Protein AF-A0A7G2JXF7-F1 (afdb_monomer)

Radius of gyration: 20.59 Å; Cα contacts (8 Å, |Δi|>4): 87; chains: 1; bounding box: 52×28×58 Å

Organism: NCBI:txid456482

Secondary structure (DSSP, 8-state):
-GGGGG-HHHHHHH---TTT-PPPPHHHHHHHHHHTTTTHHHHHHHHHHHHHHHHHHHHH--TTSTTHHHHHHHHHHHHH-SSPPPTT--GGGG-HHHHTSS-TTTTTHHHHHHHHHHHHHHHHHHH-TT-HHHHHHHHHH-

pLDDT: mean 94.66, std 2.35, range [85.12, 98.25]

Mean predicted aligned error: 3.9 Å

Solvent-accessible surface area (backbone atoms only — not comparable to full-atom values): 8600 Å² total; per-residue (Å²): 119,73,67,51,80,74,34,70,74,49,42,62,72,77,48,47,41,94,87,78,58,48,64,77,53,67,69,58,52,53,53,51,63,70,48,68,64,66,63,46,68,60,54,51,37,50,53,48,43,50,22,54,36,39,40,52,47,72,73,66,72,56,92,87,49,80,64,49,70,62,52,47,45,50,60,40,40,77,73,50,51,88,72,81,79,65,89,85,66,62,66,76,84,70,43,46,51,51,78,75,61,80,30,56,68,40,60,50,49,58,65,56,49,49,55,55,50,50,59,65,44,48,57,31,73,74,69,39,87,80,34,66,67,61,52,48,50,49,68,77,77,108

InterPro domains:
  IPR001567 Peptidase M3A/M3B catalytic domain [PF01432] (1-142)
  IPR024077 Neurolysin/Thimet oligopeptidase, domain 2 [G3DSA:1.10.1370.10] (1-142)
  IPR045090 Peptidase M3A/M3B [PTHR11804] (1-140)

Structure (mmCIF, N/CA/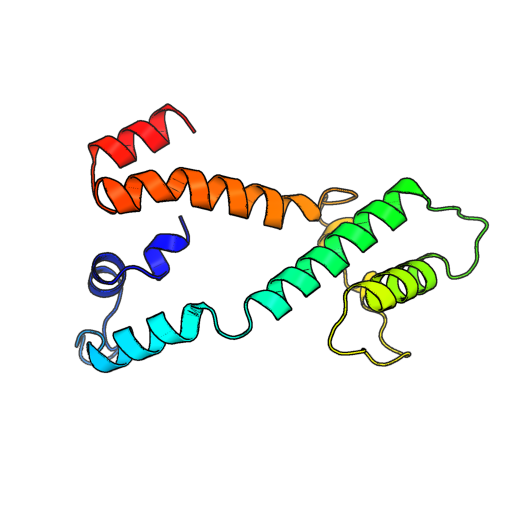C/O backbone):
data_AF-A0A7G2JXF7-F1
#
_entry.id   AF-A0A7G2JXF7-F1
#
loop_
_atom_site.group_PDB
_atom_site.id
_atom_site.type_symbol
_atom_site.label_atom_id
_atom_site.label_alt_id
_atom_site.label_comp_id
_atom_site.label_asym_id
_atom_site.label_entity_id
_atom_site.label_seq_id
_atom_site.pdbx_PDB_ins_code
_atom_site.Cartn_x
_atom_site.Cartn_y
_atom_site.Cartn_z
_atom_site.occupancy
_atom_site.B_iso_or_equiv
_atom_site.auth_seq_id
_atom_site.auth_comp_id
_atom_site.auth_asym_id
_atom_site.auth_atom_id
_atom_site.pdbx_PDB_model_num
ATOM 1 N N . MET A 1 1 ? -11.492 0.425 3.872 1.00 87.81 1 MET A N 1
ATOM 2 C CA . MET A 1 1 ? -11.892 -0.335 5.081 1.00 87.81 1 MET A CA 1
ATOM 3 C C . MET A 1 1 ? -10.791 -0.442 6.133 1.00 87.81 1 MET A C 1
ATOM 5 O O . MET A 1 1 ? -11.127 -0.506 7.304 1.00 87.81 1 MET A O 1
ATOM 9 N N . GLU A 1 2 ? -9.500 -0.427 5.778 1.00 92.31 2 GLU A N 1
ATOM 10 C CA . GLU A 1 2 ? -8.408 -0.535 6.771 1.00 92.31 2 GLU A CA 1
ATOM 11 C C . GLU A 1 2 ? -8.377 0.598 7.811 1.00 92.31 2 GLU A C 1
ATOM 13 O O . GLU A 1 2 ? -7.864 0.400 8.909 1.00 92.31 2 GLU A O 1
ATOM 18 N N . ASN A 1 3 ? -8.964 1.763 7.514 1.00 92.25 3 ASN A N 1
ATOM 19 C CA . ASN A 1 3 ? -9.011 2.879 8.459 1.00 92.25 3 ASN A CA 1
ATOM 20 C C . ASN A 1 3 ? -9.745 2.548 9.771 1.00 92.25 3 ASN A C 1
ATOM 22 O O . ASN A 1 3 ? -9.308 3.017 10.815 1.00 92.25 3 ASN A O 1
ATOM 26 N N . TRP A 1 4 ? -10.742 1.649 9.766 1.00 94.00 4 TRP A N 1
ATOM 27 C CA . TRP A 1 4 ? -11.413 1.194 10.997 1.00 94.00 4 TRP A CA 1
ATOM 28 C C . TRP A 1 4 ? -10.455 0.509 11.980 1.00 94.00 4 TRP A C 1
ATOM 30 O O . TRP A 1 4 ? -10.692 0.533 13.182 1.00 94.00 4 TRP A O 1
ATOM 40 N N . CYS A 1 5 ? -9.341 -0.059 11.510 1.00 91.94 5 CYS A N 1
ATOM 41 C CA . CYS A 1 5 ? -8.315 -0.631 12.386 1.00 91.94 5 CYS A CA 1
ATOM 42 C C . CYS A 1 5 ? -7.536 0.435 13.181 1.00 91.94 5 CYS A C 1
ATOM 44 O O . CYS A 1 5 ? -6.681 0.082 13.992 1.00 91.94 5 CYS A O 1
ATOM 46 N N . TRP A 1 6 ? -7.802 1.721 12.943 1.00 92.25 6 TRP A N 1
ATOM 47 C CA . TRP A 1 6 ? -7.151 2.856 13.593 1.00 92.25 6 TRP A CA 1
ATOM 48 C C . TRP A 1 6 ? -8.123 3.752 14.366 1.00 92.25 6 TRP A C 1
ATOM 50 O O . TRP A 1 6 ? -7.687 4.763 14.908 1.00 92.25 6 TRP A O 1
ATOM 60 N N . GLU A 1 7 ? -9.401 3.385 14.451 1.00 93.81 7 GLU A N 1
ATOM 61 C CA . GLU A 1 7 ? -10.411 4.165 15.167 1.00 93.81 7 GLU A CA 1
ATOM 62 C C . GLU A 1 7 ? -10.614 3.655 16.593 1.00 93.81 7 GLU A C 1
ATOM 64 O O . GLU A 1 7 ? -10.678 2.444 16.824 1.00 93.81 7 GLU A O 1
ATOM 69 N N . GLU A 1 8 ? -10.743 4.569 17.559 1.00 93.19 8 GLU A N 1
ATOM 70 C CA . GLU A 1 8 ? -10.916 4.213 18.975 1.00 93.19 8 GLU A CA 1
ATOM 71 C C . GLU A 1 8 ? -12.190 3.385 19.187 1.00 93.19 8 GLU A C 1
ATOM 73 O O . GLU A 1 8 ? -12.120 2.334 19.831 1.00 93.19 8 GLU A O 1
ATOM 78 N N . GLU A 1 9 ? -13.332 3.796 18.619 1.00 93.25 9 GLU A N 1
ATOM 79 C CA . GLU A 1 9 ? -14.593 3.076 18.822 1.00 93.25 9 GLU A CA 1
ATOM 80 C C . GLU A 1 9 ? -14.574 1.685 18.177 1.00 93.25 9 GLU A C 1
ATOM 82 O O . GLU A 1 9 ? -15.121 0.733 18.737 1.00 93.25 9 GLU A O 1
ATOM 87 N N . ALA A 1 10 ? -13.914 1.538 17.026 1.00 93.62 10 ALA A N 1
ATOM 88 C CA . ALA A 1 10 ? -13.790 0.250 16.353 1.00 93.62 10 ALA A CA 1
ATOM 89 C C . ALA A 1 10 ? -12.825 -0.687 17.090 1.00 93.62 10 ALA A C 1
ATOM 91 O O . ALA A 1 10 ? -13.159 -1.847 17.328 1.00 93.62 10 ALA A O 1
ATOM 92 N N . LEU A 1 11 ? -11.660 -0.189 17.515 1.00 93.25 11 LEU A N 1
ATOM 93 C CA . LEU A 1 11 ? -10.689 -0.969 18.283 1.00 93.25 11 LEU A CA 1
ATOM 94 C C . LEU A 1 11 ? -11.256 -1.421 19.628 1.00 93.25 11 LEU A C 1
ATOM 96 O O . LEU A 1 11 ? -11.045 -2.569 20.017 1.00 93.25 11 LEU A O 1
ATOM 100 N N . ALA A 1 12 ? -12.012 -0.566 20.318 1.00 91.94 12 ALA A N 1
ATOM 101 C CA . ALA A 1 12 ? -12.698 -0.941 21.552 1.00 91.94 12 ALA A CA 1
ATOM 102 C C . ALA A 1 12 ? -13.716 -2.075 21.336 1.00 91.94 12 ALA A C 1
ATOM 104 O O . ALA A 1 12 ? -13.911 -2.898 22.227 1.00 91.94 12 ALA A O 1
ATOM 105 N N . PHE A 1 13 ? -14.336 -2.144 20.154 1.00 90.81 13 PHE A N 1
ATOM 106 C CA . PHE A 1 13 ? -15.293 -3.193 19.804 1.00 90.81 13 PHE A CA 1
ATOM 107 C C . PHE A 1 13 ? -14.627 -4.540 19.470 1.00 90.81 13 PHE A C 1
ATOM 109 O O . PHE A 1 13 ? -15.192 -5.589 19.773 1.00 90.81 13 PHE A O 1
ATOM 116 N N . ILE A 1 14 ? -13.438 -4.528 18.854 1.00 90.75 14 ILE A N 1
ATOM 117 C CA . ILE A 1 14 ? -12.775 -5.743 18.334 1.00 90.75 14 ILE A CA 1
ATOM 118 C C . ILE A 1 14 ? -11.579 -6.231 19.166 1.00 90.75 14 ILE A C 1
ATOM 120 O O . ILE A 1 14 ? -10.921 -7.191 18.762 1.00 90.75 14 ILE A O 1
ATOM 124 N N . SER A 1 15 ? -11.254 -5.587 20.292 1.00 90.56 15 SER A N 1
ATOM 125 C CA . SER A 1 15 ? -10.061 -5.917 21.087 1.00 90.56 15 SER A CA 1
ATOM 126 C C . SER A 1 15 ? -10.341 -6.127 22.576 1.00 90.56 15 SER A C 1
ATOM 128 O O . SER A 1 15 ? -11.254 -5.549 23.156 1.00 90.56 15 SER A O 1
ATOM 130 N N . GLY A 1 16 ? -9.504 -6.960 23.196 1.00 94.25 16 GLY A N 1
ATOM 131 C CA . GLY A 1 16 ? -9.475 -7.240 24.629 1.00 94.25 16 GLY A CA 1
ATOM 132 C C . GLY A 1 16 ? -8.295 -8.155 24.961 1.00 94.25 16 GLY A C 1
ATOM 133 O O . GLY A 1 16 ? -7.776 -8.852 24.083 1.00 94.25 16 GLY A O 1
ATOM 134 N N . HIS A 1 17 ? -7.824 -8.142 26.207 1.00 96.50 17 HIS A N 1
ATOM 135 C CA . HIS A 1 17 ? -6.748 -9.034 26.640 1.00 96.50 17 HIS A CA 1
ATOM 136 C C . HIS A 1 17 ? -7.183 -10.498 26.497 1.00 96.50 17 HIS A C 1
ATOM 138 O O . HIS A 1 17 ? -8.254 -10.869 26.969 1.00 96.50 17 HIS A O 1
ATOM 144 N N . TYR A 1 18 ? -6.344 -11.348 25.896 1.00 97.12 18 TYR A N 1
ATOM 145 C CA . TYR A 1 18 ? -6.750 -12.710 25.520 1.00 97.12 18 TYR A CA 1
ATOM 146 C C . TYR A 1 18 ? -7.169 -13.595 26.711 1.00 97.12 18 TYR A C 1
ATOM 148 O O . TYR A 1 18 ? -7.980 -14.498 26.536 1.00 97.12 18 TYR A O 1
ATOM 156 N N . GLU A 1 19 ? -6.644 -13.331 27.914 1.00 97.62 19 GLU A N 1
ATOM 157 C CA . GLU A 1 19 ? -7.026 -14.059 29.139 1.00 97.62 19 GLU A CA 1
ATOM 158 C C . GLU A 1 19 ? -8.108 -13.366 29.966 1.00 97.62 19 GLU A C 1
ATOM 160 O O . GLU A 1 19 ? -8.982 -14.033 30.510 1.00 97.62 19 GLU A O 1
ATOM 165 N N . THR A 1 20 ? -8.033 -12.041 30.117 1.00 97.25 20 THR A N 1
ATOM 166 C CA . THR A 1 20 ? -8.848 -11.306 31.096 1.00 97.25 20 THR A CA 1
ATOM 167 C C . THR A 1 20 ? -10.031 -10.597 30.451 1.00 97.25 20 THR A C 1
ATOM 169 O O . THR A 1 20 ? -10.947 -10.192 31.156 1.00 97.25 20 THR A O 1
ATOM 172 N N . GLY A 1 21 ? -10.022 -10.425 29.127 1.00 95.62 21 GLY A N 1
ATOM 173 C CA . GLY A 1 21 ? -11.019 -9.651 28.389 1.00 95.62 21 GLY A CA 1
ATOM 174 C C . GLY A 1 21 ? -10.925 -8.137 28.592 1.00 95.62 21 GLY A C 1
ATOM 175 O O . GLY A 1 21 ? -11.695 -7.407 27.977 1.00 95.62 21 GLY A O 1
ATOM 176 N N . GLU A 1 22 ? -9.991 -7.650 29.417 1.00 96.12 22 GLU A N 1
ATOM 177 C CA . GLU A 1 22 ? -9.847 -6.220 29.707 1.00 96.12 22 GLU A CA 1
ATOM 178 C C . GLU A 1 22 ? -9.549 -5.414 28.431 1.00 96.12 22 GLU A C 1
ATOM 180 O O . GLU A 1 22 ? -8.750 -5.866 27.599 1.00 96.12 22 GLU A O 1
ATOM 185 N N . PRO A 1 23 ? -10.153 -4.224 28.260 1.00 93.81 23 PRO A N 1
ATOM 186 C CA . PRO A 1 23 ? -9.959 -3.411 27.067 1.00 93.81 23 PRO A CA 1
ATOM 187 C C . PRO A 1 23 ? -8.530 -2.863 26.982 1.00 93.81 23 PRO A C 1
ATOM 189 O O . PRO A 1 23 ? -7.817 -2.732 27.982 1.00 93.81 23 PRO A O 1
ATOM 192 N N . LEU A 1 24 ? -8.116 -2.480 25.772 1.00 91.69 24 LEU A N 1
ATOM 193 C CA . LEU A 1 24 ? -6.834 -1.812 25.557 1.00 91.69 24 LEU A CA 1
ATOM 194 C C . LEU A 1 24 ? -6.768 -0.507 26.382 1.00 91.69 24 LEU A C 1
ATOM 196 O O . LEU A 1 24 ? -7.612 0.372 26.195 1.00 91.69 24 LEU A O 1
ATOM 200 N N . PRO A 1 25 ? -5.761 -0.317 27.258 1.00 93.44 25 PRO A N 1
ATOM 201 C CA . PRO A 1 25 ? -5.656 0.906 28.047 1.00 93.44 25 PRO A CA 1
ATOM 202 C C . PRO A 1 25 ? -5.541 2.156 27.167 1.00 93.44 25 PRO A C 1
ATOM 204 O O . PRO A 1 25 ? -4.740 2.193 26.229 1.00 93.44 25 PRO A O 1
ATOM 207 N N . LYS A 1 26 ? -6.273 3.222 27.517 1.00 92.75 26 LYS A N 1
ATOM 208 C CA . LYS A 1 26 ? -6.342 4.461 26.717 1.00 92.75 26 LYS A CA 1
ATOM 209 C C . LYS A 1 26 ? -4.977 5.102 26.448 1.00 92.75 26 LYS A C 1
ATOM 211 O O . LYS A 1 26 ? -4.734 5.635 25.365 1.00 92.75 26 LYS A O 1
ATOM 216 N N . GLU A 1 27 ? -4.052 5.009 27.401 1.00 95.44 27 GLU A N 1
ATOM 217 C CA . GLU A 1 27 ? -2.676 5.480 27.214 1.00 95.44 27 GLU A CA 1
ATOM 218 C C . GLU A 1 27 ? -1.949 4.705 26.100 1.00 95.44 27 GLU A C 1
ATOM 220 O O . GLU A 1 27 ? -1.280 5.307 25.258 1.00 95.44 27 GLU A O 1
ATOM 225 N N . LYS A 1 28 ? -2.118 3.377 26.049 1.00 93.75 28 LYS A N 1
ATOM 226 C CA . LYS A 1 28 ? -1.518 2.517 25.020 1.00 93.75 28 LYS A CA 1
ATOM 227 C C . LYS A 1 28 ? -2.135 2.760 23.654 1.00 93.75 28 LYS A C 1
ATOM 229 O O . LYS A 1 28 ? -1.391 2.873 22.684 1.00 93.75 28 LYS A O 1
ATOM 234 N N . LEU A 1 29 ? -3.455 2.925 23.591 1.00 93.75 29 LEU A N 1
ATOM 235 C CA . LEU A 1 29 ? -4.133 3.327 22.361 1.00 93.75 29 LEU A CA 1
ATOM 236 C C . LEU A 1 29 ? -3.588 4.666 21.843 1.00 93.75 29 LEU A C 1
ATOM 238 O O . LEU A 1 29 ? -3.194 4.772 20.688 1.00 93.75 29 LEU A O 1
ATOM 242 N N . THR A 1 30 ? -3.455 5.667 22.715 1.00 94.12 30 THR A N 1
ATOM 243 C CA . THR A 1 30 ? -2.898 6.977 22.337 1.00 94.12 30 THR A CA 1
ATOM 244 C C . THR A 1 30 ? -1.470 6.859 21.789 1.00 94.12 30 THR A C 1
ATOM 246 O O . THR A 1 30 ? -1.120 7.526 20.815 1.00 94.12 30 THR A O 1
ATOM 249 N N . GLN A 1 31 ? -0.628 6.016 22.398 1.00 94.81 31 GLN A N 1
ATOM 250 C CA . GLN A 1 31 ? 0.731 5.749 21.911 1.00 94.81 31 GLN A CA 1
ATOM 251 C C . GLN A 1 31 ? 0.718 5.064 20.535 1.00 94.81 31 GLN A C 1
ATOM 253 O O . GLN A 1 31 ? 1.479 5.469 19.656 1.00 94.81 31 GLN A O 1
ATOM 258 N N . LEU A 1 32 ? -0.169 4.084 20.332 1.00 93.25 32 LEU A N 1
ATOM 259 C CA . LEU A 1 32 ? -0.352 3.383 19.059 1.00 93.25 32 LEU A CA 1
ATOM 260 C C . LEU A 1 32 ? -0.756 4.350 17.937 1.00 93.25 32 LEU A C 1
ATOM 262 O O . LEU A 1 32 ? -0.107 4.381 16.894 1.00 93.25 32 LEU A O 1
ATOM 266 N N . LEU A 1 33 ? -1.769 5.189 18.173 1.00 92.88 33 LEU A N 1
ATOM 267 C CA . LEU A 1 33 ? -2.257 6.154 17.181 1.00 92.88 33 LEU A CA 1
ATOM 268 C C . LEU A 1 33 ? -1.189 7.191 16.812 1.00 92.88 33 LEU A C 1
ATOM 270 O O . LEU A 1 33 ? -1.015 7.510 15.638 1.00 92.88 33 LEU A O 1
ATOM 274 N N . LYS A 1 34 ? -0.401 7.667 17.787 1.00 93.00 34 LYS A N 1
ATOM 275 C CA . LYS A 1 34 ? 0.737 8.567 17.518 1.00 93.00 34 LYS A CA 1
ATOM 276 C C . LYS A 1 34 ? 1.824 7.909 16.667 1.00 93.00 34 LYS A C 1
ATOM 278 O O . LYS A 1 34 ? 2.499 8.599 15.905 1.00 93.00 34 LYS A O 1
ATOM 283 N N . ALA A 1 35 ? 2.008 6.598 16.799 1.00 94.19 35 ALA A N 1
ATOM 284 C CA . ALA A 1 35 ? 3.002 5.849 16.043 1.00 94.19 35 ALA A CA 1
ATOM 285 C C . ALA A 1 35 ? 2.552 5.496 14.614 1.00 94.19 35 ALA A C 1
ATOM 287 O O . ALA A 1 35 ? 3.414 5.157 13.807 1.00 94.19 35 ALA A O 1
ATOM 288 N N . LYS A 1 36 ? 1.255 5.622 14.276 1.00 90.62 36 LYS A N 1
ATOM 289 C CA . LYS A 1 36 ? 0.672 5.247 12.967 1.00 90.62 36 LYS A CA 1
ATOM 290 C C . LYS A 1 36 ? 1.489 5.746 11.771 1.00 90.62 36 LYS A C 1
ATOM 292 O O . LYS A 1 36 ? 1.718 5.004 10.825 1.00 90.62 36 LYS A O 1
ATOM 297 N N . ASN A 1 37 ? 1.966 6.990 11.832 1.00 91.31 37 ASN A N 1
ATOM 298 C CA . ASN A 1 37 ? 2.664 7.637 10.716 1.00 91.31 37 ASN A CA 1
ATOM 299 C C . ASN A 1 37 ? 4.196 7.543 10.805 1.00 91.31 37 ASN A C 1
ATOM 301 O O . ASN A 1 37 ? 4.907 8.125 9.978 1.00 91.31 37 ASN A O 1
ATOM 305 N N . PHE A 1 38 ? 4.734 6.836 11.803 1.00 94.56 38 PHE A N 1
ATOM 306 C CA . PHE A 1 38 ? 6.174 6.655 11.929 1.00 94.56 38 PHE A CA 1
ATOM 307 C C . PHE A 1 38 ? 6.714 5.916 10.696 1.00 94.56 38 PHE A C 1
ATOM 309 O O . PHE A 1 38 ? 6.270 4.825 10.366 1.00 94.56 38 PHE A O 1
ATOM 316 N N . GLN A 1 39 ? 7.671 6.534 9.998 1.00 94.00 39 GLN A N 1
ATOM 317 C CA . GLN A 1 39 ? 8.254 6.035 8.742 1.00 94.00 39 GLN A CA 1
ATOM 318 C C . GLN A 1 39 ? 7.285 5.870 7.554 1.00 94.00 39 GLN A C 1
ATOM 320 O O . GLN A 1 39 ? 7.672 5.263 6.554 1.00 94.00 39 GLN A O 1
ATOM 325 N N . ALA A 1 40 ? 6.097 6.484 7.573 1.00 93.94 40 ALA A N 1
ATOM 326 C CA . ALA A 1 40 ? 5.159 6.419 6.443 1.00 93.94 40 ALA A CA 1
ATOM 327 C C . ALA A 1 40 ? 5.810 6.830 5.103 1.00 93.94 40 ALA A C 1
ATOM 329 O O . ALA A 1 40 ? 5.655 6.152 4.092 1.00 93.94 40 ALA A O 1
ATOM 330 N N . ALA A 1 41 ? 6.655 7.867 5.101 1.00 94.56 41 ALA A N 1
ATOM 331 C CA . ALA A 1 41 ? 7.385 8.285 3.900 1.00 94.56 41 ALA A CA 1
ATOM 332 C C . ALA A 1 41 ? 8.347 7.208 3.356 1.00 94.56 41 ALA A C 1
ATOM 334 O O . ALA A 1 41 ? 8.489 7.068 2.143 1.00 94.56 41 ALA A O 1
ATOM 335 N N . MET A 1 42 ? 8.987 6.419 4.229 1.00 95.56 42 MET A N 1
ATOM 336 C CA . MET A 1 42 ? 9.857 5.314 3.803 1.00 95.56 42 MET A CA 1
ATOM 337 C C . MET A 1 42 ? 9.050 4.209 3.117 1.00 95.56 42 MET A C 1
ATOM 339 O O . MET A 1 42 ? 9.505 3.655 2.116 1.00 95.56 42 MET A O 1
ATOM 343 N N . PHE A 1 43 ? 7.849 3.918 3.628 1.00 94.25 43 PHE A N 1
ATOM 344 C CA . PHE A 1 43 ? 6.912 2.991 2.998 1.00 94.25 43 PHE A CA 1
ATOM 345 C C . PHE A 1 43 ? 6.468 3.497 1.618 1.00 94.25 43 PHE A C 1
ATOM 347 O O . PHE A 1 43 ? 6.605 2.769 0.635 1.00 94.25 43 PHE A O 1
ATOM 354 N N . ILE A 1 44 ? 6.042 4.761 1.514 1.00 96.00 44 ILE A N 1
ATOM 355 C CA . ILE A 1 44 ? 5.610 5.358 0.240 1.00 96.00 44 ILE A CA 1
ATOM 356 C C . ILE A 1 44 ? 6.735 5.342 -0.798 1.00 96.00 44 ILE A C 1
ATOM 358 O O . ILE A 1 44 ? 6.525 4.894 -1.923 1.00 96.00 44 ILE A O 1
ATOM 362 N N . LEU A 1 45 ? 7.954 5.754 -0.434 1.00 96.69 45 LEU A N 1
ATOM 363 C CA . LEU A 1 45 ? 9.096 5.720 -1.357 1.00 96.69 45 LEU A CA 1
ATOM 364 C C . LEU A 1 45 ? 9.415 4.299 -1.833 1.00 96.69 45 LEU A C 1
ATOM 366 O O . LEU A 1 45 ? 9.831 4.115 -2.976 1.00 96.69 45 LEU A O 1
ATOM 370 N N . ARG A 1 46 ? 9.175 3.284 -0.995 1.00 95.25 46 ARG A N 1
ATOM 371 C CA . ARG A 1 46 ? 9.328 1.883 -1.391 1.00 95.25 46 ARG A CA 1
ATOM 372 C C . ARG A 1 46 ? 8.252 1.435 -2.383 1.00 95.25 46 ARG A C 1
ATOM 374 O O . ARG A 1 46 ? 8.585 0.738 -3.338 1.00 95.25 46 ARG A O 1
ATOM 381 N N . GLN A 1 47 ? 7.000 1.851 -2.194 1.00 96.81 47 GLN A N 1
ATOM 382 C CA . GLN A 1 47 ? 5.927 1.595 -3.162 1.00 96.81 47 GLN A CA 1
ATOM 383 C C . GLN A 1 47 ? 6.203 2.301 -4.499 1.00 96.81 47 GLN A C 1
ATOM 385 O O . GLN A 1 47 ? 6.061 1.692 -5.558 1.00 96.81 47 GLN A O 1
ATOM 390 N N . LEU A 1 48 ? 6.691 3.547 -4.457 1.00 97.12 48 LEU A N 1
ATOM 391 C CA . LEU A 1 48 ? 7.114 4.291 -5.647 1.00 97.12 48 LEU A CA 1
ATOM 392 C C . LEU A 1 48 ? 8.290 3.615 -6.362 1.00 97.12 48 LEU A C 1
ATOM 394 O O . LEU A 1 48 ? 8.270 3.517 -7.586 1.00 97.12 48 LEU A O 1
ATOM 398 N N . GLU A 1 49 ? 9.287 3.102 -5.630 1.00 96.50 49 GLU A N 1
ATOM 399 C CA . GLU A 1 49 ? 10.381 2.311 -6.214 1.00 96.50 49 GLU A CA 1
ATOM 400 C C . GLU A 1 49 ? 9.833 1.145 -7.040 1.00 96.50 49 GLU A C 1
ATOM 402 O O . GLU A 1 49 ? 10.231 0.966 -8.190 1.00 96.50 49 GLU A O 1
ATOM 407 N N . PHE A 1 50 ? 8.903 0.378 -6.473 1.00 96.88 50 PHE A N 1
ATOM 408 C CA . PHE A 1 50 ? 8.308 -0.769 -7.145 1.00 96.88 50 PHE A CA 1
ATOM 409 C C . PHE A 1 50 ? 7.434 -0.378 -8.338 1.00 96.88 50 PHE A C 1
ATOM 411 O O . PHE A 1 50 ? 7.604 -0.964 -9.405 1.00 96.88 50 PHE A O 1
ATOM 418 N N . GLY A 1 51 ? 6.568 0.629 -8.201 1.00 97.56 51 GLY A N 1
ATOM 419 C CA . GLY A 1 51 ? 5.706 1.089 -9.293 1.00 97.56 51 GLY A CA 1
ATOM 420 C C . GLY A 1 51 ? 6.494 1.679 -10.468 1.00 97.56 51 GLY A C 1
ATOM 421 O O . GLY A 1 51 ? 6.239 1.344 -11.622 1.00 97.56 51 GLY A O 1
ATOM 422 N N . ILE A 1 52 ? 7.507 2.509 -10.194 1.00 97.62 52 ILE A N 1
ATOM 423 C CA . ILE A 1 52 ? 8.360 3.091 -11.244 1.00 97.62 52 ILE A CA 1
ATOM 424 C C . ILE A 1 52 ? 9.208 2.001 -11.911 1.00 97.62 52 ILE A C 1
ATOM 426 O O . ILE A 1 52 ? 9.380 2.019 -13.131 1.00 97.62 52 ILE A O 1
ATOM 430 N N . PHE A 1 53 ? 9.750 1.059 -11.133 1.00 97.56 53 PHE A N 1
ATOM 431 C CA . PHE A 1 53 ? 10.494 -0.077 -11.676 1.00 97.56 53 PHE A CA 1
ATOM 432 C C . PHE A 1 53 ? 9.625 -0.930 -12.604 1.00 97.56 53 PHE A C 1
ATOM 434 O O . PHE A 1 53 ? 10.039 -1.191 -13.733 1.00 97.56 53 PHE A O 1
ATOM 441 N N . ASP A 1 54 ? 8.427 -1.300 -12.149 1.00 97.88 54 ASP A N 1
ATOM 442 C CA . ASP A 1 54 ? 7.439 -2.059 -12.914 1.00 97.88 54 ASP A CA 1
ATOM 443 C C . ASP A 1 54 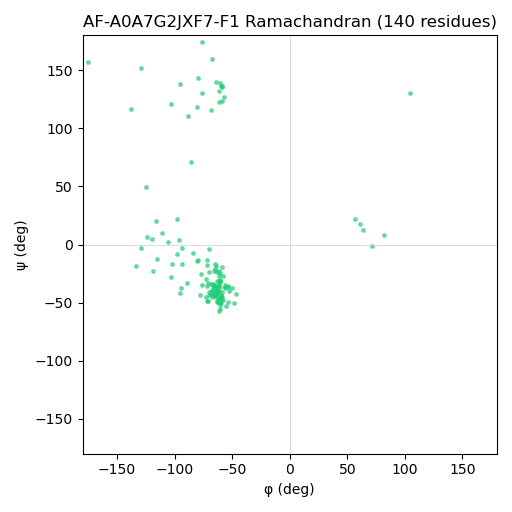? 7.108 -1.370 -14.246 1.00 97.88 54 ASP A C 1
ATOM 445 O O . ASP A 1 54 ? 7.287 -1.964 -15.311 1.00 97.88 54 ASP A O 1
ATOM 449 N N . PHE A 1 55 ? 6.737 -0.085 -14.213 1.00 97.00 55 PHE A N 1
ATOM 450 C CA . PHE A 1 55 ? 6.424 0.664 -15.429 1.00 97.00 55 PHE A CA 1
ATOM 451 C C . PHE A 1 55 ? 7.595 0.753 -16.399 1.00 97.00 55 PHE A C 1
ATOM 453 O O . PHE A 1 55 ? 7.433 0.504 -17.594 1.00 97.00 55 PHE A O 1
ATOM 460 N N . ARG A 1 56 ? 8.788 1.116 -15.914 1.00 97.06 56 ARG A N 1
ATOM 461 C CA . ARG A 1 56 ? 9.956 1.260 -16.793 1.00 97.06 56 ARG A CA 1
ATOM 462 C C . ARG A 1 56 ? 10.329 -0.064 -17.437 1.00 97.06 56 ARG A C 1
ATOM 464 O O . ARG A 1 56 ? 10.659 -0.073 -18.624 1.00 97.06 56 ARG A O 1
ATOM 471 N N . LEU A 1 57 ? 10.267 -1.154 -16.674 1.00 96.25 57 LEU A N 1
ATOM 472 C CA . LEU A 1 57 ? 10.531 -2.487 -17.189 1.00 96.25 57 LEU A CA 1
ATOM 473 C C . LEU A 1 57 ? 9.535 -2.837 -18.301 1.00 96.25 57 LEU A C 1
ATOM 475 O O . LEU A 1 57 ? 9.960 -3.086 -19.422 1.00 96.25 57 LEU A O 1
ATOM 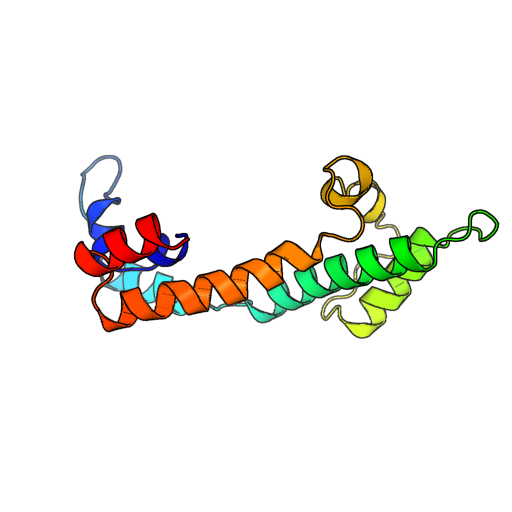479 N N . HIS A 1 58 ? 8.230 -2.762 -18.041 1.00 95.88 58 HIS A N 1
ATOM 480 C CA . HIS A 1 58 ? 7.209 -3.166 -19.016 1.00 95.88 58 HIS A CA 1
ATOM 481 C C . HIS A 1 58 ? 7.045 -2.209 -20.204 1.00 95.88 58 HIS A C 1
ATOM 483 O O . HIS A 1 58 ? 6.508 -2.607 -21.233 1.00 95.88 58 HIS A O 1
ATOM 489 N N . HIS A 1 59 ? 7.523 -0.966 -20.101 1.00 96.50 59 HIS A N 1
ATOM 490 C CA . HIS A 1 59 ? 7.476 -0.006 -21.203 1.00 96.50 59 HIS A CA 1
ATOM 491 C C . HIS A 1 59 ? 8.707 -0.060 -22.121 1.00 96.50 59 HIS A C 1
ATOM 493 O O . HIS A 1 59 ? 8.594 0.221 -23.311 1.00 96.50 59 HIS A O 1
ATOM 499 N N . THR A 1 60 ? 9.891 -0.374 -21.582 1.00 94.75 60 THR A N 1
ATOM 500 C CA . THR A 1 60 ? 11.170 -0.175 -22.299 1.00 94.75 60 THR A CA 1
ATOM 501 C C . THR A 1 60 ? 12.028 -1.430 -22.439 1.00 94.75 60 THR A C 1
ATOM 503 O O . THR A 1 60 ? 13.176 -1.327 -22.883 1.00 94.75 60 THR A O 1
ATOM 506 N N . PHE A 1 61 ? 11.520 -2.600 -22.036 1.00 94.94 61 PHE A N 1
ATOM 507 C CA . PHE A 1 61 ? 12.264 -3.856 -22.117 1.00 94.94 61 PHE A CA 1
ATOM 508 C C . PHE A 1 61 ? 12.694 -4.186 -23.551 1.00 94.94 61 PHE A C 1
ATOM 510 O O . PHE A 1 61 ? 11.918 -4.065 -24.496 1.00 94.94 61 PHE A O 1
ATOM 517 N N . ASP A 1 62 ? 13.941 -4.621 -23.681 1.00 96.31 62 ASP A N 1
ATOM 518 C CA . ASP A 1 62 ? 14.585 -5.011 -24.924 1.00 96.31 62 ASP A CA 1
ATOM 519 C C . ASP A 1 62 ? 15.402 -6.283 -24.665 1.00 96.31 62 ASP A C 1
ATOM 521 O O . ASP A 1 62 ? 16.341 -6.284 -23.867 1.00 96.31 62 ASP A O 1
ATOM 525 N N . ALA A 1 63 ? 15.027 -7.377 -25.329 1.00 93.62 63 ALA A N 1
ATOM 526 C CA . ALA A 1 63 ? 15.636 -8.688 -25.118 1.00 93.62 63 ALA A CA 1
ATOM 527 C C . ALA A 1 63 ? 17.120 -8.741 -25.527 1.00 93.62 63 ALA A C 1
ATOM 529 O O . ALA A 1 63 ? 17.856 -9.584 -25.014 1.00 93.62 63 ALA A O 1
ATOM 530 N N . GLU A 1 64 ? 17.575 -7.825 -26.388 1.00 96.38 64 GLU A N 1
ATOM 531 C CA . GLU A 1 64 ? 18.972 -7.746 -26.830 1.00 96.38 64 GLU A CA 1
ATOM 532 C C . GLU A 1 64 ? 19.878 -7.055 -25.794 1.00 96.38 64 GLU A C 1
ATOM 534 O O . GLU A 1 64 ? 21.108 -7.126 -25.873 1.00 96.38 64 GLU A O 1
ATOM 539 N N . LYS A 1 65 ? 19.299 -6.382 -24.788 1.00 94.62 65 LYS A N 1
ATOM 540 C CA . LYS A 1 65 ? 20.063 -5.699 -23.737 1.00 94.62 65 LYS A CA 1
ATOM 541 C C . LYS A 1 65 ? 20.376 -6.632 -22.576 1.00 94.62 65 LYS A C 1
ATOM 543 O O . LYS A 1 65 ? 19.532 -6.950 -21.736 1.00 94.62 65 LYS A O 1
ATOM 548 N N . THR A 1 66 ? 21.652 -6.972 -22.443 1.00 94.00 66 THR A N 1
ATOM 549 C CA . THR A 1 66 ? 22.162 -7.698 -21.277 1.00 94.00 66 THR A CA 1
ATOM 550 C C . THR A 1 66 ? 21.905 -6.918 -19.985 1.00 94.00 66 THR A C 1
ATOM 552 O O . THR A 1 66 ? 22.174 -5.724 -19.907 1.00 94.00 66 THR A O 1
ATOM 555 N N . ASN A 1 67 ? 21.434 -7.613 -18.944 1.00 92.44 67 ASN A N 1
ATOM 556 C CA . ASN A 1 67 ? 21.290 -7.096 -17.575 1.00 92.44 67 ASN A CA 1
ATOM 557 C C . ASN A 1 67 ? 20.291 -5.931 -17.372 1.00 92.44 67 ASN A C 1
ATOM 559 O O . ASN A 1 67 ? 20.229 -5.354 -16.281 1.00 92.44 67 ASN A O 1
ATOM 563 N N . GLN A 1 68 ? 19.439 -5.632 -18.360 1.00 95.44 68 GLN A N 1
ATOM 564 C CA . GLN A 1 68 ? 18.527 -4.482 -18.310 1.00 95.44 68 GLN A CA 1
ATOM 565 C C . GLN A 1 68 ? 17.647 -4.432 -17.049 1.00 95.44 68 GLN A C 1
ATOM 567 O O . GLN A 1 68 ? 17.381 -3.348 -16.528 1.00 95.44 68 GLN A O 1
ATOM 572 N N . ILE A 1 69 ? 17.205 -5.582 -16.533 1.00 94.62 69 ILE A N 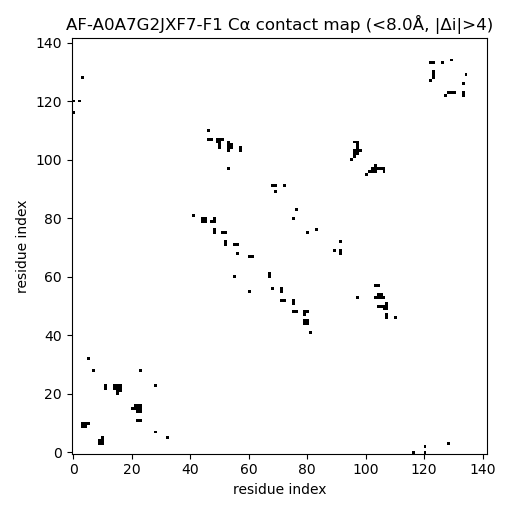1
ATOM 573 C CA . ILE A 1 69 ? 16.343 -5.661 -15.342 1.00 94.62 69 ILE A CA 1
ATOM 574 C C . ILE A 1 69 ? 17.041 -5.048 -14.117 1.00 94.62 69 ILE A C 1
ATOM 576 O O . ILE A 1 69 ? 16.480 -4.177 -13.448 1.00 94.62 69 ILE A O 1
ATOM 580 N N . LEU A 1 70 ? 18.274 -5.472 -13.818 1.00 94.81 70 LEU A N 1
ATOM 581 C CA . LEU A 1 70 ? 19.010 -4.980 -12.649 1.00 94.81 70 LEU A CA 1
ATOM 582 C C . LEU A 1 70 ? 19.468 -3.531 -12.839 1.00 94.81 70 LEU A C 1
ATOM 584 O O . LEU A 1 70 ? 19.428 -2.755 -11.883 1.00 94.81 70 LEU A O 1
ATOM 588 N N . ASP A 1 71 ? 19.832 -3.145 -14.062 1.00 95.12 71 ASP A N 1
ATOM 589 C CA . ASP A 1 71 ? 20.231 -1.770 -14.375 1.00 95.12 71 ASP A CA 1
ATOM 590 C C . ASP A 1 71 ? 19.054 -0.794 -14.249 1.00 95.12 71 ASP A C 1
ATOM 592 O O . ASP A 1 71 ? 19.197 0.298 -13.689 1.00 95.12 71 ASP A O 1
ATOM 596 N N . THR A 1 72 ? 17.859 -1.216 -14.674 1.00 96.00 72 THR A N 1
ATOM 597 C CA . THR A 1 72 ? 16.619 -0.452 -14.483 1.00 96.00 72 THR A CA 1
ATOM 598 C C . THR A 1 72 ? 16.332 -0.269 -12.998 1.00 96.00 72 THR A C 1
ATOM 600 O O . THR A 1 72 ? 16.135 0.864 -12.556 1.00 96.00 72 THR A O 1
ATOM 603 N N . LEU A 1 73 ? 16.389 -1.343 -12.200 1.00 95.56 73 LEU A N 1
ATOM 604 C CA . LEU A 1 73 ? 16.194 -1.244 -10.751 1.00 95.56 73 LEU A CA 1
ATOM 605 C C . LEU A 1 73 ? 17.214 -0.299 -10.106 1.00 95.56 73 LEU A C 1
ATOM 607 O O . LEU A 1 73 ? 16.843 0.542 -9.287 1.00 95.56 73 LEU A O 1
ATOM 611 N N . LYS A 1 74 ? 18.495 -0.411 -10.474 1.00 95.06 74 LYS A N 1
ATOM 612 C CA . LYS A 1 74 ? 19.563 0.450 -9.952 1.00 95.06 74 LYS A CA 1
ATOM 613 C C . LYS A 1 74 ? 19.297 1.924 -10.265 1.00 95.06 74 LYS A C 1
ATOM 615 O O . LYS A 1 74 ? 19.422 2.763 -9.375 1.00 95.06 74 LYS A O 1
ATOM 620 N N . SER A 1 75 ? 18.883 2.224 -11.497 1.00 95.31 75 SER A N 1
ATOM 621 C CA . SER A 1 75 ? 18.525 3.576 -11.944 1.00 95.31 75 SER A CA 1
ATOM 622 C C . SER A 1 75 ? 17.299 4.143 -11.222 1.00 95.31 75 SER A C 1
ATOM 624 O O . SER A 1 75 ? 17.243 5.344 -10.958 1.00 95.31 75 SER A O 1
ATOM 626 N N . VAL A 1 76 ? 16.307 3.311 -10.898 1.00 96.31 76 VAL A N 1
ATOM 627 C CA . VAL A 1 76 ? 15.148 3.745 -10.104 1.00 96.31 76 VAL A CA 1
ATOM 628 C C . VAL A 1 76 ? 15.564 4.002 -8.658 1.00 96.31 76 VAL A C 1
ATOM 630 O O . VAL A 1 76 ? 15.321 5.087 -8.135 1.00 96.31 76 VAL A O 1
ATOM 633 N N . LYS A 1 77 ? 16.287 3.067 -8.031 1.00 95.06 77 LYS A N 1
ATOM 634 C CA . LYS A 1 77 ? 16.780 3.216 -6.653 1.00 95.06 77 LYS A CA 1
ATOM 635 C C . LYS A 1 77 ? 17.629 4.465 -6.457 1.00 95.06 77 LYS A C 1
ATOM 637 O O . LYS A 1 77 ? 17.500 5.111 -5.425 1.00 95.06 77 LYS A O 1
ATOM 642 N N . SER A 1 78 ? 18.460 4.846 -7.430 1.00 95.12 78 SER A N 1
ATOM 643 C CA . SER A 1 78 ? 19.257 6.075 -7.323 1.00 95.12 78 SER A CA 1
ATOM 644 C C . SER A 1 78 ? 18.422 7.357 -7.264 1.00 95.12 78 SER A C 1
ATOM 646 O O . SER A 1 78 ? 18.954 8.384 -6.861 1.00 95.12 78 SER A O 1
ATOM 648 N N . GLN A 1 79 ? 17.152 7.311 -7.679 1.00 95.19 79 GLN A N 1
ATOM 649 C CA . GLN A 1 79 ? 16.242 8.458 -7.664 1.00 95.19 79 GLN A CA 1
ATOM 650 C C . GLN A 1 79 ? 15.379 8.510 -6.400 1.00 95.19 79 GLN A C 1
ATOM 652 O O . GLN A 1 79 ? 15.115 9.598 -5.902 1.00 95.19 79 GLN A O 1
ATOM 657 N N . VAL A 1 80 ? 14.936 7.355 -5.886 1.00 95.31 80 VAL A N 1
ATOM 658 C CA . VAL A 1 80 ? 13.892 7.307 -4.841 1.00 95.31 80 VAL A CA 1
ATOM 659 C C . VAL A 1 80 ? 14.326 6.668 -3.522 1.00 95.31 80 VAL A C 1
ATOM 661 O O . VAL A 1 80 ? 13.714 6.931 -2.489 1.00 95.31 80 VAL A O 1
ATOM 664 N N . ALA A 1 81 ? 15.356 5.816 -3.516 1.00 93.94 81 ALA A N 1
ATOM 665 C CA . ALA A 1 81 ? 15.713 5.062 -2.319 1.00 93.94 81 ALA A CA 1
ATOM 666 C C . ALA A 1 81 ? 16.536 5.920 -1.347 1.00 93.94 81 ALA A C 1
ATOM 668 O O . ALA A 1 81 ? 17.661 6.319 -1.649 1.00 93.94 81 ALA A O 1
ATOM 669 N N . VAL A 1 82 ? 16.000 6.136 -0.142 1.00 93.75 82 VAL A N 1
ATOM 670 C CA . VAL A 1 82 ? 16.708 6.830 0.951 1.00 93.75 82 VAL A CA 1
ATOM 671 C C . VAL A 1 82 ? 17.846 5.968 1.498 1.00 93.75 82 VAL A C 1
ATOM 673 O O . VAL A 1 82 ? 18.957 6.449 1.712 1.00 93.75 82 VAL A O 1
ATOM 676 N N . ILE A 1 83 ? 17.584 4.672 1.694 1.00 90.81 83 ILE A N 1
ATOM 677 C CA . ILE A 1 83 ? 18.581 3.696 2.137 1.00 90.81 83 ILE A CA 1
ATOM 678 C C . ILE A 1 83 ? 19.012 2.874 0.929 1.00 90.81 83 ILE A C 1
ATOM 680 O O . ILE A 1 83 ? 18.203 2.204 0.283 1.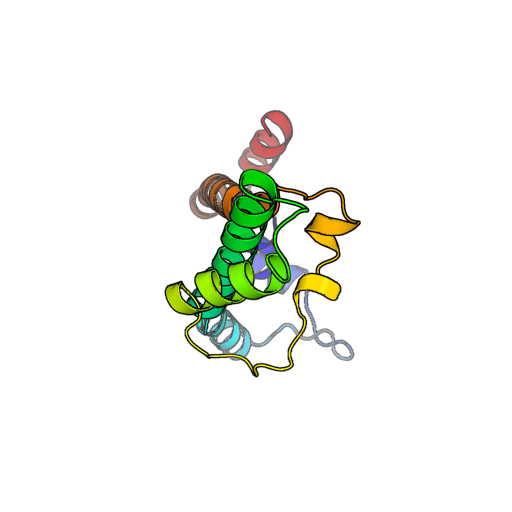00 90.81 83 ILE A O 1
ATOM 684 N N . LYS A 1 84 ? 20.310 2.909 0.632 1.00 86.19 84 LYS A N 1
ATOM 685 C CA . LYS A 1 84 ? 20.883 2.137 -0.470 1.00 86.19 84 LYS A CA 1
ATOM 686 C C . LYS A 1 84 ? 21.005 0.671 -0.064 1.00 86.19 84 LYS A C 1
ATOM 688 O O . LYS A 1 84 ? 21.519 0.352 1.004 1.00 86.19 84 LYS A O 1
ATOM 693 N N . GLY A 1 85 ? 20.514 -0.212 -0.929 1.00 85.12 85 GLY A N 1
ATOM 694 C CA . GLY A 1 85 ? 20.673 -1.654 -0.765 1.00 85.12 85 GLY A CA 1
ATOM 695 C C . GLY A 1 85 ? 22.079 -2.131 -1.130 1.00 85.12 85 GLY A C 1
ATOM 696 O O . GLY A 1 85 ? 22.895 -1.380 -1.657 1.00 85.12 85 GLY A O 1
ATOM 697 N N . VAL A 1 86 ? 22.328 -3.411 -0.884 1.00 90.50 86 VAL A N 1
ATOM 698 C CA . VAL A 1 86 ? 23.566 -4.105 -1.262 1.00 90.50 86 VAL A CA 1
ATOM 699 C C . VAL A 1 86 ? 23.561 -4.510 -2.741 1.00 90.50 86 VAL A C 1
ATOM 701 O O . VAL A 1 86 ? 22.530 -4.933 -3.268 1.00 90.50 86 VAL A O 1
ATOM 704 N N . ASP A 1 87 ? 24.717 -4.440 -3.405 1.00 87.44 87 ASP A N 1
ATOM 705 C CA . ASP A 1 87 ? 24.846 -4.681 -4.856 1.00 87.44 87 ASP A CA 1
ATOM 706 C C . ASP A 1 87 ? 24.533 -6.124 -5.285 1.00 87.44 87 ASP A C 1
ATOM 708 O O . ASP A 1 87 ? 24.172 -6.396 -6.433 1.00 87.44 87 ASP A O 1
ATOM 712 N N . TRP A 1 88 ? 24.650 -7.080 -4.364 1.00 90.75 88 TRP A N 1
ATOM 713 C CA . TRP A 1 88 ? 24.340 -8.486 -4.620 1.00 90.75 88 TRP A CA 1
ATOM 714 C C . TRP A 1 88 ? 22.849 -8.817 -4.470 1.00 90.75 88 TRP A C 1
ATOM 716 O O . TRP A 1 88 ? 22.436 -9.917 -4.833 1.00 90.75 88 TRP A O 1
ATOM 726 N N . ALA A 1 89 ? 22.013 -7.886 -3.995 1.00 92.06 89 ALA A N 1
ATOM 727 C CA . ALA A 1 89 ? 20.577 -8.118 -3.897 1.00 92.06 89 ALA A CA 1
ATOM 728 C C . ALA A 1 89 ? 19.951 -8.318 -5.290 1.00 92.06 89 ALA A C 1
ATOM 730 O O . ALA A 1 89 ? 20.283 -7.626 -6.256 1.00 92.06 89 ALA A O 1
ATOM 731 N N . ARG A 1 90 ? 19.017 -9.268 -5.394 1.00 93.44 90 ARG A N 1
ATOM 732 C CA . ARG A 1 90 ? 18.293 -9.606 -6.633 1.00 93.44 90 ARG A CA 1
ATOM 733 C C . ARG A 1 90 ? 16.782 -9.527 -6.432 1.00 93.44 90 ARG A C 1
ATOM 735 O O . ARG A 1 90 ? 16.049 -10.439 -6.787 1.00 93.44 90 ARG A O 1
ATOM 742 N N . THR A 1 91 ? 16.317 -8.420 -5.853 1.00 92.19 91 THR A N 1
ATOM 743 C CA . THR A 1 91 ? 14.897 -8.186 -5.530 1.00 92.19 91 THR A CA 1
ATOM 744 C C . THR A 1 91 ? 13.924 -8.453 -6.693 1.00 92.19 91 THR A C 1
ATOM 746 O O . THR A 1 91 ? 12.864 -9.010 -6.423 1.00 92.19 91 THR A O 1
ATOM 749 N N . PRO A 1 92 ? 14.246 -8.146 -7.971 1.00 94.19 92 PRO A N 1
ATOM 750 C CA . PRO A 1 92 ? 13.337 -8.444 -9.078 1.00 94.19 92 PRO A CA 1
ATOM 751 C C . PRO A 1 92 ? 13.028 -9.936 -9.224 1.00 94.19 92 PRO A C 1
ATOM 753 O O . PRO A 1 92 ? 11.915 -10.289 -9.586 1.00 94.19 92 PRO A O 1
ATOM 756 N N . HIS A 1 93 ? 13.973 -10.820 -8.884 1.00 93.44 93 HIS A N 1
ATOM 757 C CA . HIS A 1 93 ? 13.795 -12.270 -9.026 1.00 93.44 93 HIS A CA 1
ATOM 758 C C . HIS A 1 93 ? 12.814 -12.860 -8.006 1.00 93.44 93 HIS A C 1
ATOM 760 O O . HIS A 1 93 ? 12.381 -13.996 -8.161 1.00 93.44 93 HIS A O 1
ATOM 766 N N . SER A 1 94 ? 12.459 -12.102 -6.969 1.00 94.38 94 SER A N 1
ATOM 767 C CA . SER A 1 94 ? 11.433 -12.471 -5.994 1.00 94.38 94 SER A CA 1
ATOM 768 C C . SER A 1 94 ? 10.186 -11.591 -6.101 1.00 94.38 94 SER A C 1
ATOM 770 O O . SER A 1 94 ? 9.335 -11.633 -5.215 1.00 94.38 94 SER A O 1
ATOM 772 N N . PHE A 1 95 ? 10.069 -10.757 -7.142 1.00 96.12 95 PHE A N 1
ATOM 773 C CA . PHE A 1 95 ? 8.965 -9.810 -7.263 1.00 96.12 95 PHE A CA 1
ATOM 774 C C . PHE A 1 95 ? 7.739 -10.456 -7.924 1.00 96.12 95 PHE A C 1
ATOM 776 O O . PHE A 1 95 ? 7.380 -10.161 -9.061 1.00 96.12 95 PHE A O 1
ATOM 783 N N . SER A 1 96 ? 7.085 -11.356 -7.190 1.00 96.44 96 SER A N 1
ATOM 784 C CA . SER A 1 96 ? 5.990 -12.185 -7.709 1.00 96.44 96 SER A CA 1
ATOM 785 C C . SER A 1 96 ? 4.833 -11.389 -8.312 1.00 96.44 96 SER A C 1
ATOM 787 O O . SER A 1 96 ? 4.297 -11.822 -9.323 1.00 96.44 96 SER A O 1
ATOM 789 N N . HIS A 1 97 ? 4.475 -10.231 -7.750 1.00 96.44 97 HIS A N 1
ATOM 790 C CA . HIS A 1 97 ? 3.336 -9.418 -8.197 1.00 96.44 97 HIS A CA 1
ATOM 791 C C . HIS A 1 97 ? 3.333 -9.200 -9.716 1.00 96.44 97 HIS A C 1
ATOM 793 O O . HIS A 1 97 ? 2.337 -9.489 -10.378 1.00 96.44 97 HIS A O 1
ATOM 799 N N . ILE A 1 98 ? 4.466 -8.767 -10.273 1.00 95.31 98 ILE A N 1
ATOM 800 C CA . ILE A 1 98 ? 4.558 -8.357 -11.679 1.00 95.31 98 ILE A CA 1
ATOM 801 C C . ILE A 1 98 ? 5.002 -9.491 -12.614 1.00 95.31 98 ILE A C 1
ATOM 803 O O . ILE A 1 98 ? 4.791 -9.399 -13.815 1.00 95.31 98 ILE A O 1
ATOM 807 N N . PHE A 1 99 ? 5.583 -10.575 -12.083 1.00 91.62 99 PHE A N 1
ATOM 808 C CA . PHE A 1 99 ? 6.069 -11.703 -12.895 1.00 91.62 99 PHE A CA 1
ATOM 809 C C . PHE A 1 99 ? 5.156 -12.936 -12.877 1.00 91.62 99 PHE A C 1
ATOM 811 O O . PHE A 1 99 ? 5.145 -13.701 -13.835 1.00 91.62 99 PHE A O 1
ATOM 818 N N . ALA A 1 100 ? 4.401 -13.145 -11.799 1.00 93.69 100 ALA A N 1
ATOM 819 C CA . ALA A 1 100 ? 3.527 -14.306 -11.614 1.00 93.69 100 ALA A CA 1
ATOM 820 C C . ALA A 1 100 ? 2.120 -13.941 -11.107 1.00 93.69 100 ALA A C 1
ATOM 822 O O . ALA A 1 100 ? 1.205 -14.749 -11.219 1.00 93.69 100 ALA A O 1
ATOM 823 N N . GLY A 1 101 ? 1.943 -12.746 -10.536 1.00 91.38 101 GLY A N 1
ATOM 824 C CA . GLY A 1 101 ? 0.723 -12.333 -9.840 1.00 91.38 101 GLY A CA 1
ATOM 825 C C . GLY A 1 101 ? -0.299 -11.582 -10.691 1.00 91.38 101 GLY A C 1
ATOM 826 O O . GLY A 1 101 ? -1.353 -11.239 -10.173 1.00 91.38 101 GLY A O 1
ATOM 827 N N . GLY A 1 102 ? -0.010 -11.306 -11.966 1.00 93.94 102 GLY A N 1
ATOM 828 C CA . GLY A 1 102 ? -0.928 -10.591 -12.863 1.00 93.94 102 GLY A CA 1
ATOM 829 C C . GLY A 1 102 ? -0.919 -9.063 -12.731 1.00 93.94 102 GLY A C 1
ATOM 830 O O . GLY A 1 102 ? -1.729 -8.407 -13.374 1.00 93.94 102 GLY A O 1
ATOM 831 N N . TYR A 1 103 ? 0.008 -8.485 -11.961 1.00 96.44 103 TYR A N 1
ATOM 832 C CA . TYR A 1 103 ? 0.146 -7.030 -11.776 1.00 96.44 103 TYR A CA 1
ATOM 833 C C . TYR A 1 103 ? 1.224 -6.409 -12.677 1.00 96.44 103 TYR A C 1
ATOM 835 O O . TYR A 1 103 ? 1.767 -5.356 -12.351 1.00 96.44 103 TYR A O 1
ATOM 843 N N . ALA A 1 104 ? 1.581 -7.060 -13.786 1.00 96.06 104 ALA A N 1
ATOM 844 C CA . ALA A 1 104 ? 2.531 -6.511 -14.752 1.00 96.06 104 ALA A CA 1
ATOM 845 C C . ALA A 1 104 ? 2.050 -5.141 -15.261 1.00 96.06 104 ALA A C 1
ATOM 847 O O . ALA A 1 104 ? 0.912 -5.026 -15.717 1.00 96.06 104 ALA A O 1
ATOM 848 N N . ALA A 1 105 ? 2.904 -4.114 -15.172 1.00 96.62 105 ALA A N 1
ATOM 849 C CA . ALA A 1 105 ? 2.555 -2.713 -15.448 1.00 96.62 105 ALA A CA 1
ATOM 850 C C . ALA A 1 105 ? 1.375 -2.170 -14.610 1.00 96.62 105 ALA A C 1
ATOM 852 O O . ALA A 1 105 ? 0.718 -1.204 -15.000 1.00 96.62 105 ALA A O 1
ATOM 853 N N . GLY A 1 106 ? 1.100 -2.792 -13.465 1.00 97.06 106 GLY A N 1
ATOM 854 C CA . GLY A 1 106 ? -0.056 -2.527 -12.617 1.00 97.06 106 GLY A CA 1
ATOM 855 C C . GLY A 1 106 ? 0.292 -2.298 -11.152 1.00 97.06 106 GLY A C 1
ATOM 856 O O . GLY A 1 106 ? -0.600 -1.970 -10.382 1.00 97.06 106 GLY A O 1
ATOM 857 N N . TYR A 1 107 ? 1.557 -2.411 -10.730 1.00 97.88 107 TYR A N 1
ATOM 858 C CA . TYR A 1 107 ? 1.905 -2.310 -9.307 1.00 97.88 107 TYR A CA 1
ATOM 859 C C . TYR A 1 107 ? 1.586 -0.927 -8.702 1.00 97.88 107 TYR A C 1
ATOM 861 O O . TYR A 1 107 ? 1.342 -0.798 -7.505 1.00 97.88 107 TYR A O 1
ATOM 869 N N . TYR A 1 108 ? 1.519 0.125 -9.524 1.00 96.50 108 TYR A N 1
ATOM 870 C CA . TYR A 1 108 ? 1.079 1.457 -9.089 1.00 96.50 108 TYR A CA 1
ATOM 871 C C . TYR A 1 108 ? -0.350 1.476 -8.512 1.00 96.50 108 TYR A C 1
ATOM 873 O O . TYR A 1 108 ? -0.700 2.412 -7.787 1.00 96.50 108 TYR A O 1
ATOM 881 N N . SER A 1 109 ? -1.169 0.460 -8.818 1.00 96.50 109 SER A N 1
ATOM 882 C CA . SER A 1 109 ? -2.567 0.381 -8.401 1.00 96.50 109 SER A CA 1
ATOM 883 C C . SER A 1 109 ? -2.738 0.431 -6.886 1.00 96.50 109 SER A C 1
ATOM 885 O O . SER A 1 109 ? -3.774 0.895 -6.432 1.00 96.50 109 SER A O 1
ATOM 887 N N . TYR A 1 110 ? -1.742 -0.006 -6.103 1.00 96.19 110 TYR A N 1
ATOM 888 C CA . TYR A 1 110 ? -1.794 0.061 -4.639 1.00 96.19 110 TYR A CA 1
ATOM 889 C C . TYR A 1 110 ? -1.911 1.504 -4.140 1.00 96.19 110 TYR A C 1
ATOM 891 O O . TYR A 1 110 ? -2.892 1.837 -3.485 1.00 96.19 110 TYR A O 1
ATOM 899 N N . LEU A 1 111 ? -0.967 2.380 -4.507 1.00 96.12 111 LEU A N 1
ATOM 900 C CA . LEU A 1 111 ? -1.017 3.789 -4.094 1.00 96.12 111 LEU A CA 1
ATOM 901 C C . LEU A 1 111 ? -2.195 4.533 -4.734 1.00 96.12 111 LEU A C 1
ATOM 903 O O . LEU A 1 111 ? -2.775 5.418 -4.113 1.00 96.12 111 LEU A O 1
ATOM 907 N N . TRP A 1 112 ? -2.563 4.172 -5.968 1.00 96.56 112 TRP A N 1
ATOM 908 C CA . TRP A 1 112 ? -3.732 4.754 -6.627 1.00 96.56 112 TRP A CA 1
ATOM 909 C C . TRP A 1 112 ? -5.022 4.443 -5.858 1.00 96.56 112 TRP A C 1
ATOM 911 O O . TRP A 1 112 ? -5.804 5.345 -5.562 1.00 96.56 112 TRP A O 1
ATOM 921 N N . ALA A 1 113 ? -5.233 3.173 -5.507 1.00 95.62 113 ALA A N 1
ATOM 922 C CA . ALA A 1 113 ? -6.386 2.739 -4.729 1.00 95.62 113 ALA A CA 1
ATOM 923 C C . ALA A 1 113 ? -6.361 3.305 -3.304 1.00 95.62 113 ALA A C 1
ATOM 925 O O . ALA A 1 113 ? -7.417 3.641 -2.778 1.00 95.62 113 ALA A O 1
ATOM 926 N N . GLU A 1 114 ? -5.182 3.460 -2.696 1.00 94.06 114 GLU A N 1
ATOM 927 C CA . GLU A 1 114 ? -5.034 4.038 -1.357 1.00 94.06 114 GLU A CA 1
ATOM 928 C C . GLU A 1 114 ? -5.588 5.468 -1.298 1.00 94.06 114 GLU A C 1
ATOM 930 O O . GLU A 1 114 ? -6.401 5.764 -0.422 1.00 94.06 114 GLU A O 1
ATOM 935 N N . VAL A 1 115 ? -5.259 6.319 -2.278 1.00 94.50 115 VAL A N 1
ATOM 936 C CA . VAL A 1 115 ? -5.791 7.693 -2.363 1.00 94.50 115 VAL A CA 1
ATOM 937 C C . VAL A 1 115 ? -7.313 7.700 -2.513 1.00 94.50 115 VAL A C 1
ATOM 939 O O . VAL A 1 115 ? -7.991 8.416 -1.779 1.00 94.50 115 VAL A O 1
ATOM 942 N N . LEU A 1 116 ? -7.860 6.875 -3.413 1.00 94.62 116 LEU A N 1
ATOM 943 C CA . LEU A 1 116 ? -9.313 6.758 -3.588 1.00 94.62 116 LEU A CA 1
ATOM 944 C C . LEU A 1 116 ? -9.998 6.259 -2.310 1.00 94.62 116 LEU A C 1
ATOM 946 O O . LEU A 1 116 ? -11.067 6.737 -1.940 1.00 94.62 116 LEU A O 1
ATOM 950 N N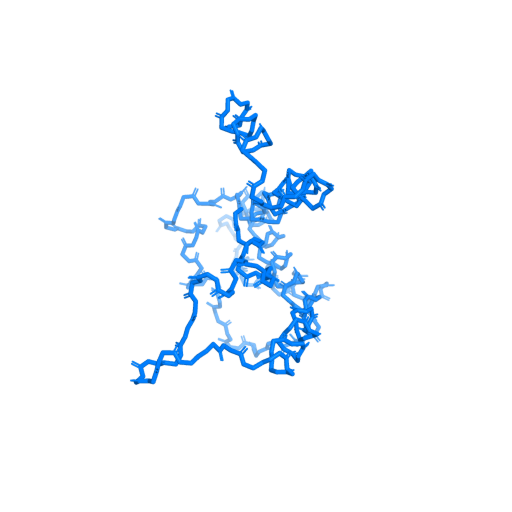 . SER A 1 117 ? -9.373 5.307 -1.615 1.00 94.19 117 SER A N 1
ATOM 951 C CA . SER A 1 117 ? -9.906 4.752 -0.374 1.00 94.19 117 SER A CA 1
ATOM 952 C C . SER A 1 117 ? -9.887 5.759 0.775 1.00 94.19 117 SER A C 1
ATOM 954 O O . SER A 1 117 ? -10.797 5.740 1.601 1.00 94.19 117 SER A O 1
ATOM 956 N N . ALA A 1 118 ? -8.882 6.640 0.823 1.00 92.81 118 ALA A N 1
ATOM 957 C CA . ALA A 1 118 ? -8.798 7.715 1.804 1.00 92.81 118 ALA A CA 1
ATOM 958 C C . ALA A 1 118 ? -9.883 8.771 1.557 1.00 92.81 118 ALA A C 1
ATOM 960 O O . ALA A 1 118 ? -10.559 9.176 2.497 1.00 92.81 118 ALA A O 1
ATOM 961 N N . ASP A 1 119 ? -10.108 9.144 0.295 1.00 94.44 119 ASP A N 1
ATOM 962 C CA . ASP A 1 119 ? -11.168 10.084 -0.083 1.00 94.44 119 ASP A CA 1
ATOM 963 C C . ASP A 1 119 ? -12.559 9.528 0.253 1.00 94.44 119 ASP A C 1
ATOM 965 O O . ASP A 1 119 ? -13.339 10.172 0.951 1.00 94.44 119 ASP A O 1
ATOM 969 N N . ALA A 1 120 ? -12.838 8.272 -0.112 1.00 94.38 120 ALA A N 1
ATOM 970 C CA . ALA A 1 120 ? -14.092 7.614 0.257 1.00 94.38 120 ALA A CA 1
ATOM 971 C C . ALA A 1 120 ? -14.274 7.486 1.782 1.00 94.38 120 ALA A C 1
ATOM 973 O O . ALA A 1 120 ? -15.396 7.558 2.285 1.00 94.38 120 ALA A O 1
ATOM 974 N N . TYR A 1 121 ? -13.179 7.295 2.526 1.00 95.44 121 TYR A N 1
ATOM 975 C CA . TYR A 1 121 ? -13.219 7.208 3.983 1.00 95.44 121 TYR A CA 1
ATOM 976 C C . TYR A 1 121 ? -13.475 8.554 4.666 1.00 95.44 121 TYR A C 1
ATOM 978 O O . TYR A 1 121 ? -14.114 8.566 5.714 1.00 95.44 121 TYR A O 1
ATOM 986 N N . SER A 1 122 ? -13.050 9.673 4.073 1.00 95.44 122 SER A N 1
ATOM 987 C CA . SER A 1 122 ? -13.208 11.008 4.671 1.00 95.44 122 SER A CA 1
ATOM 988 C C . SER A 1 122 ? -14.658 11.316 5.068 1.00 95.44 122 SER A C 1
ATOM 990 O O . SER A 1 122 ? -14.920 11.853 6.140 1.00 95.44 122 SER A O 1
ATOM 992 N N . ARG A 1 123 ? -15.632 10.854 4.275 1.00 96.69 123 ARG A N 1
ATOM 993 C CA . ARG A 1 123 ? -17.057 10.992 4.595 1.00 96.69 123 ARG A CA 1
ATOM 994 C C . ARG A 1 123 ? -17.456 10.267 5.886 1.00 96.69 123 ARG A C 1
ATOM 996 O O . ARG A 1 123 ? -18.308 10.751 6.622 1.00 96.69 123 ARG A O 1
ATOM 1003 N N . PHE A 1 124 ? -16.854 9.115 6.178 1.00 97.25 124 PHE A N 1
ATOM 1004 C CA . PHE A 1 124 ? -17.066 8.412 7.446 1.00 97.25 124 PHE A CA 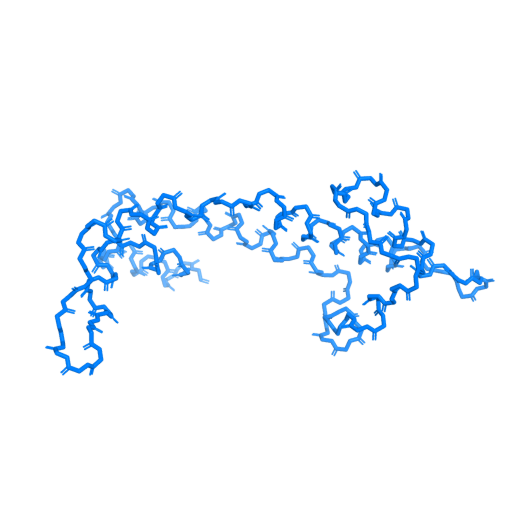1
ATOM 1005 C C . PHE A 1 124 ? -16.415 9.147 8.622 1.00 97.25 124 PHE A C 1
ATOM 1007 O O . PHE A 1 124 ? -16.979 9.135 9.713 1.00 97.25 124 PHE A O 1
ATOM 1014 N N . GLU A 1 125 ? -15.277 9.816 8.417 1.00 94.69 125 GLU A N 1
ATOM 1015 C CA . GLU A 1 125 ? -14.673 10.677 9.448 1.00 94.69 125 GLU A CA 1
ATOM 1016 C C . GLU A 1 125 ? -15.578 11.876 9.777 1.00 94.69 125 GLU A C 1
ATOM 1018 O O . GLU A 1 125 ? -15.701 12.259 10.940 1.00 94.69 125 GLU A O 1
ATOM 1023 N N . GLU A 1 126 ? -16.257 12.440 8.774 1.00 96.06 126 GLU A N 1
ATOM 1024 C CA . GLU A 1 126 ? -17.167 13.580 8.942 1.00 96.06 126 GLU A CA 1
ATOM 1025 C C . GLU A 1 126 ? -18.533 13.192 9.530 1.00 96.06 126 GLU A C 1
ATOM 1027 O O . GLU A 1 126 ? -19.064 13.884 10.401 1.00 96.06 126 GLU A O 1
ATOM 1032 N N . GLU A 1 127 ? -19.125 12.095 9.052 1.00 97.25 127 GLU A N 1
ATOM 1033 C CA . GLU A 1 127 ? -20.500 11.694 9.385 1.00 97.25 127 GLU A CA 1
ATOM 1034 C C . GLU A 1 127 ? -20.583 10.637 10.503 1.00 97.25 127 GLU A C 1
ATOM 1036 O O . GLU A 1 127 ? -21.681 10.329 10.983 1.00 97.25 127 GLU A O 1
ATOM 1041 N N . GLY A 1 128 ? -19.441 10.083 10.919 1.00 96.50 128 GLY A N 1
ATOM 1042 C CA . GLY A 1 128 ? -19.304 9.033 11.925 1.00 96.50 128 GLY A CA 1
ATOM 1043 C C . GLY A 1 128 ? -19.006 7.653 11.326 1.00 96.50 128 GLY A C 1
ATOM 1044 O O . GLY A 1 128 ? -19.723 7.149 10.460 1.00 96.50 128 GLY A O 1
ATOM 1045 N N . ILE A 1 129 ? -17.987 6.978 11.864 1.00 95.75 129 ILE A N 1
ATOM 1046 C CA . ILE A 1 129 ? -17.432 5.722 11.321 1.00 95.75 129 ILE A CA 1
ATOM 1047 C C . ILE A 1 129 ? -18.397 4.525 11.349 1.00 95.75 129 ILE A C 1
ATOM 1049 O O . ILE A 1 129 ? -18.179 3.525 10.669 1.00 95.75 129 ILE A O 1
ATOM 1053 N N . PHE A 1 130 ? -19.472 4.607 12.136 1.00 95.81 130 PHE A N 1
ATOM 1054 C CA . PHE A 1 130 ? -20.538 3.600 12.202 1.00 95.81 130 PHE A CA 1
ATOM 1055 C C . PHE A 1 130 ? -21.896 4.144 11.745 1.00 95.81 130 PHE A C 1
ATOM 1057 O O . PHE A 1 130 ? -22.938 3.580 12.080 1.00 95.81 130 PHE A O 1
ATOM 1064 N N . ASN A 1 131 ? -21.908 5.235 10.977 1.00 97.19 131 ASN A N 1
ATOM 1065 C CA . ASN A 1 131 ? -23.135 5.800 10.439 1.00 97.19 131 ASN A CA 1
ATOM 1066 C C . ASN A 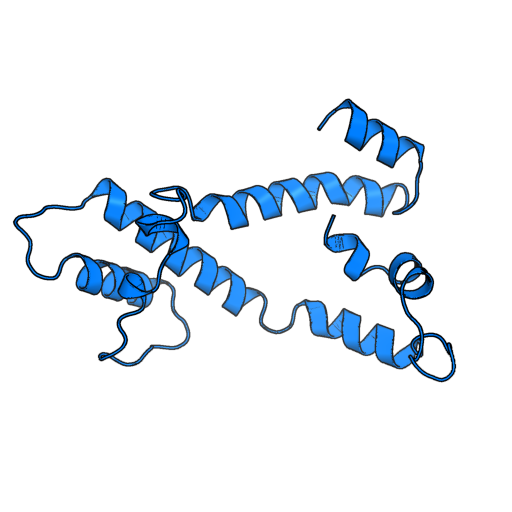1 131 ? -23.754 4.852 9.386 1.00 97.19 131 ASN A C 1
ATOM 1068 O O . ASN A 1 131 ? -23.162 4.627 8.324 1.00 97.19 131 ASN A O 1
ATOM 1072 N N . PRO A 1 132 ? -24.957 4.295 9.633 1.00 97.31 132 PRO A N 1
ATOM 1073 C CA . PRO A 1 132 ? -25.571 3.328 8.728 1.00 97.31 132 PRO A CA 1
ATOM 1074 C C . PRO A 1 132 ? -26.039 3.953 7.407 1.00 97.31 132 PRO A C 1
ATOM 1076 O O . PRO A 1 132 ? -26.157 3.239 6.413 1.00 97.31 132 PRO A O 1
ATOM 1079 N N . ILE A 1 133 ? -26.300 5.266 7.369 1.00 98.25 133 ILE A N 1
ATOM 1080 C CA . ILE A 1 133 ? -26.678 5.982 6.142 1.00 98.25 133 ILE A CA 1
ATOM 1081 C C . ILE A 1 133 ? -25.456 6.090 5.227 1.00 98.25 133 ILE A C 1
ATOM 1083 O O . ILE A 1 133 ? -25.539 5.730 4.052 1.00 98.25 133 ILE A O 1
ATOM 1087 N N . THR A 1 134 ? -24.316 6.518 5.773 1.00 97.44 134 THR A N 1
ATOM 1088 C CA . THR A 1 134 ? -23.035 6.591 5.055 1.00 97.44 134 THR A CA 1
ATOM 1089 C C . THR A 1 134 ? -22.600 5.207 4.581 1.00 97.44 134 THR A C 1
ATOM 1091 O O . THR A 1 134 ? -22.274 5.032 3.409 1.00 97.44 134 THR A O 1
ATOM 1094 N N . GLY A 1 135 ? -22.693 4.196 5.454 1.00 97.19 135 GLY A N 1
ATOM 1095 C CA . GLY A 1 135 ? -22.379 2.804 5.119 1.00 97.19 135 GLY A CA 1
ATOM 1096 C C . GLY A 1 135 ? -23.247 2.239 3.995 1.00 97.19 135 GLY A C 1
ATOM 1097 O O . GLY A 1 135 ? -22.727 1.609 3.077 1.00 97.19 135 GLY A O 1
ATOM 1098 N N . LYS A 1 136 ? -24.559 2.507 4.020 1.00 97.94 136 LYS A N 1
ATOM 1099 C CA . LYS A 1 136 ? -25.461 2.104 2.937 1.00 97.94 136 LYS A CA 1
ATOM 1100 C C . LYS A 1 136 ? -25.130 2.816 1.625 1.00 97.94 136 LYS A C 1
ATOM 1102 O O . LYS A 1 136 ? -25.057 2.167 0.593 1.00 97.94 136 LYS A O 1
ATOM 1107 N N . SER A 1 137 ? -24.885 4.124 1.672 1.00 97.62 137 SER A N 1
ATOM 1108 C CA . SER A 1 1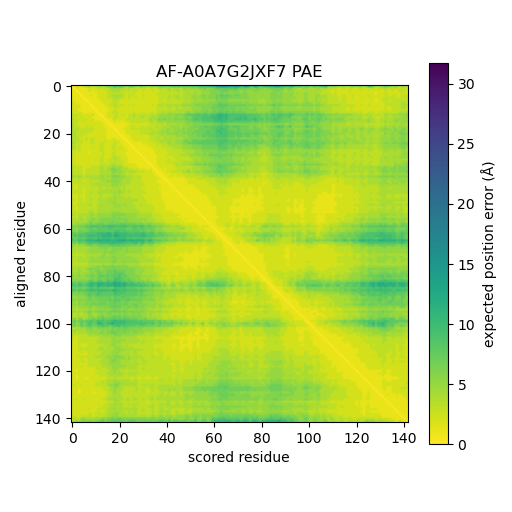37 ? -24.496 4.886 0.483 1.00 97.62 137 SER A CA 1
ATOM 1109 C C . SER A 1 137 ? -23.186 4.382 -0.123 1.00 97.62 137 SER A C 1
ATOM 1111 O O . SER A 1 137 ? -23.067 4.370 -1.338 1.00 97.62 137 SER A O 1
ATOM 1113 N N . PHE A 1 138 ? -22.219 3.959 0.696 1.00 96.62 138 PHE A N 1
ATOM 1114 C CA . PHE A 1 138 ? -20.985 3.353 0.197 1.00 96.62 138 PHE A CA 1
ATOM 1115 C C . PHE A 1 138 ? -21.256 2.019 -0.514 1.00 96.62 138 PHE A C 1
ATOM 1117 O O . PHE A 1 138 ? -20.735 1.808 -1.597 1.00 96.62 138 PHE A O 1
ATOM 1124 N N . LEU A 1 139 ? -22.102 1.154 0.058 1.00 96.62 139 LEU A N 1
ATOM 1125 C CA . LEU A 1 139 ? -22.488 -0.125 -0.553 1.00 96.62 139 LEU A CA 1
ATOM 1126 C C . LEU A 1 139 ? -23.250 0.039 -1.877 1.00 96.62 139 LEU A C 1
ATOM 1128 O O . LEU A 1 139 ? -23.086 -0.774 -2.780 1.00 96.62 139 LEU A O 1
ATOM 1132 N N . ASP A 1 140 ? -24.135 1.031 -1.952 1.00 97.56 140 ASP A N 1
ATOM 1133 C CA . ASP A 1 140 ? -25.015 1.215 -3.108 1.00 97.56 140 ASP A CA 1
ATOM 1134 C C . ASP A 1 140 ? -24.269 1.842 -4.308 1.00 97.56 140 ASP A C 1
ATOM 1136 O O . ASP A 1 140 ? -24.669 1.625 -5.450 1.00 97.56 140 ASP A O 1
ATOM 1140 N N . GLU A 1 141 ? -23.190 2.598 -4.063 1.00 95.06 141 GLU A N 1
ATOM 1141 C CA . GLU A 1 141 ? -22.536 3.446 -5.076 1.00 95.06 141 GLU A CA 1
ATOM 1142 C C . GLU A 1 141 ? -21.096 3.027 -5.448 1.00 95.06 141 GLU A C 1
ATOM 1144 O O . GLU A 1 141 ? -20.563 3.539 -6.436 1.00 95.06 141 GLU A O 1
ATOM 1149 N N . ILE A 1 142 ? -20.452 2.129 -4.685 1.00 91.94 142 ILE A N 1
ATOM 1150 C CA . ILE A 1 142 ? -19.057 1.671 -4.884 1.00 91.94 142 ILE A CA 1
ATOM 1151 C C . ILE A 1 142 ? -19.000 0.147 -5.003 1.00 91.94 142 ILE A C 1
ATOM 1153 O O . ILE A 1 142 ? -18.388 -0.334 -5.986 1.00 91.94 142 ILE A O 1
#

Sequence (142 aa):
MENWCWEEEALAFISGHYETGEPLPKEKLTQLLKAKNFQAAMFILRQLEFGIFDFRLHHTFDAEKTNQILDTLKSVKSQVAVIKGVDWARTPHSFSHIFAGGYAAGYYSYLWAEVLSADAYSRFEEEGIFNPITGKSFLDEI

Foldseek 3Di:
DCCLVLDPVSQQVVDADPPPRHGDDPVVSVVVNVCPCPCVLQVVLVLVLVLQLLQCCLPPDDPVDPPVSLVSSVVSCVPRPPDDDDPPDDVVVVPCCQPPVPCRNNSNVVVVVVVVVVVLCVVCVVVPVPPVVSVVCVVVPD

Nearest PDB structures (foldseek):
  4ka7-assembly1_A  TM=9.354E-01  e=5.689E-07  Arabidopsis thaliana
  4ka8-assembly1_A  TM=9.352E-01  e=8.253E-07  Arabidopsis thaliana
  4put-assembly1_A  TM=7.603E-01  e=7.037E-07  Arabidopsis thaliana
  5luz-assembly2_B  TM=9.386E-01  e=1.241E-05  Homo sapiens
  5lv0-assembly2_B  TM=9.337E-01  e=1.309E-05  Homo sapiens